Protein AF-K5DN45-F1 (afdb_monomer_lite)

Structure (mmCIF, N/CA/C/O backbone):
data_AF-K5DN45-F1
#
_entry.id   AF-K5DN45-F1
#
loop_
_atom_site.group_PDB
_atom_site.id
_atom_site.type_symbol
_atom_site.label_atom_id
_atom_site.label_alt_id
_atom_site.label_comp_id
_atom_site.label_asym_id
_atom_site.label_entity_id
_atom_site.label_seq_id
_atom_site.pdbx_PDB_ins_code
_atom_site.Cartn_x
_atom_site.Cartn_y
_atom_site.Cartn_z
_atom_site.occupancy
_atom_site.B_iso_or_equiv
_atom_site.auth_seq_id
_atom_site.auth_comp_id
_atom_site.auth_asym_id
_atom_site.auth_atom_id
_atom_site.pdbx_PDB_model_num
ATOM 1 N N . MET A 1 1 ? -12.024 14.429 18.589 1.00 50.56 1 MET A N 1
ATOM 2 C CA . MET A 1 1 ? -12.175 13.089 19.194 1.00 50.56 1 MET A CA 1
ATOM 3 C C . MET A 1 1 ? -10.800 12.445 19.200 1.00 50.56 1 MET A C 1
ATOM 5 O O . MET A 1 1 ? -10.167 12.464 18.155 1.00 50.56 1 MET A O 1
ATOM 9 N N . SER A 1 2 ? -10.296 11.996 20.352 1.00 76.06 2 SER A N 1
ATOM 10 C CA . SER A 1 2 ? -8.995 11.314 20.436 1.00 76.06 2 SER A CA 1
ATOM 11 C C . SER A 1 2 ? -9.234 9.815 20.341 1.00 76.06 2 SER A C 1
ATOM 13 O O . SER A 1 2 ? -10.042 9.292 21.101 1.00 76.06 2 SER A O 1
ATOM 15 N N . ILE A 1 3 ? -8.563 9.143 19.410 1.00 80.25 3 ILE A N 1
ATOM 16 C CA . ILE A 1 3 ? -8.568 7.681 19.323 1.00 80.25 3 ILE A CA 1
ATOM 17 C C . ILE A 1 3 ? -7.427 7.173 20.208 1.00 80.25 3 ILE A C 1
ATOM 19 O O . ILE A 1 3 ? -6.289 7.617 20.047 1.00 80.25 3 ILE A O 1
ATOM 23 N N . ASP A 1 4 ? -7.713 6.264 21.140 1.00 90.19 4 ASP A N 1
ATOM 24 C CA . ASP A 1 4 ? -6.677 5.589 21.923 1.00 90.19 4 ASP A CA 1
ATOM 25 C C . ASP A 1 4 ? -6.132 4.387 21.133 1.00 90.19 4 ASP A C 1
ATOM 27 O O . ASP A 1 4 ? -6.850 3.447 20.785 1.00 90.19 4 ASP A O 1
ATOM 31 N N . LEU A 1 5 ? -4.827 4.394 20.851 1.00 90.62 5 LEU A N 1
ATOM 32 C CA . LEU A 1 5 ? -4.146 3.288 20.170 1.00 90.62 5 LEU A CA 1
ATOM 33 C C . LEU A 1 5 ? -4.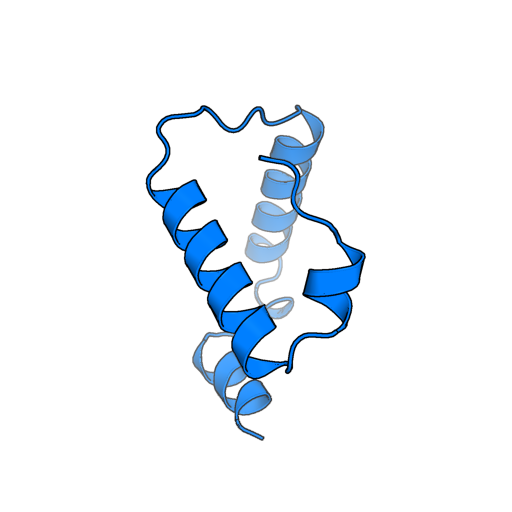179 1.982 20.979 1.00 90.62 5 LEU A C 1
ATOM 35 O O . LEU A 1 5 ? -3.925 0.906 20.439 1.00 90.62 5 LEU A O 1
ATOM 39 N N . SER A 1 6 ? -4.417 2.056 22.284 1.00 92.00 6 SER A N 1
ATOM 40 C CA . SER A 1 6 ? -4.582 0.897 23.162 1.00 92.00 6 SER A CA 1
ATOM 41 C C . SER A 1 6 ? -5.868 0.141 22.828 1.00 92.00 6 SER A C 1
ATOM 43 O O . SER A 1 6 ? -5.839 -1.085 22.730 1.00 92.00 6 SER A O 1
ATOM 45 N N . ASP A 1 7 ? -6.949 0.859 22.519 1.00 91.81 7 ASP A N 1
ATOM 46 C CA . ASP A 1 7 ? -8.218 0.257 22.105 1.00 91.81 7 ASP A CA 1
ATOM 47 C C . ASP A 1 7 ? -8.081 -0.429 20.745 1.00 91.81 7 ASP A C 1
ATOM 49 O O . ASP A 1 7 ? -8.472 -1.587 20.594 1.00 91.81 7 ASP A O 1
ATOM 53 N N . LEU A 1 8 ? -7.406 0.219 19.784 1.00 93.44 8 LEU A N 1
ATOM 54 C CA . LEU A 1 8 ? -7.108 -0.393 18.484 1.00 93.44 8 LEU A CA 1
ATOM 55 C C . LEU A 1 8 ? -6.285 -1.678 18.628 1.00 93.44 8 LEU A C 1
ATOM 57 O O . LEU A 1 8 ? -6.506 -2.648 17.903 1.00 93.44 8 LEU A O 1
ATOM 61 N N . ARG A 1 9 ? -5.338 -1.716 19.575 1.00 94.06 9 ARG A N 1
ATOM 62 C CA . ARG A 1 9 ? -4.496 -2.895 19.831 1.00 94.06 9 ARG A CA 1
ATOM 63 C C . ARG A 1 9 ? -5.282 -4.076 20.400 1.00 94.06 9 ARG A C 1
ATOM 65 O O . ARG A 1 9 ? -4.912 -5.211 20.098 1.00 94.06 9 ARG A O 1
ATOM 72 N N . ASN A 1 10 ? -6.372 -3.832 21.123 1.00 96.00 10 ASN A N 1
ATOM 73 C CA . ASN A 1 10 ? -7.205 -4.876 21.727 1.00 96.00 10 ASN A CA 1
ATOM 74 C C . ASN A 1 10 ? -8.242 -5.482 20.765 1.00 96.00 10 ASN A C 1
ATOM 76 O O . ASN A 1 10 ? -8.848 -6.503 21.082 1.00 96.00 10 ASN A O 1
ATOM 80 N N . LEU A 1 11 ? -8.427 -4.901 19.576 1.00 96.56 11 LEU A N 1
ATOM 81 C CA . LEU A 1 11 ? -9.374 -5.413 18.588 1.00 96.56 11 LEU A CA 1
ATOM 82 C C . LEU A 1 11 ? -8.966 -6.786 18.010 1.00 96.56 11 LEU A C 1
ATOM 84 O O . LEU A 1 11 ? -7.767 -7.056 17.825 1.00 96.56 11 LEU A O 1
ATOM 88 N N . PRO A 1 12 ? -9.947 -7.630 17.629 1.00 97.81 12 PRO A N 1
ATOM 89 C CA . PRO A 1 12 ? -9.706 -8.787 16.773 1.00 97.81 12 PRO A CA 1
ATOM 90 C C . PRO A 1 12 ? -9.021 -8.385 15.460 1.00 97.81 12 PRO A C 1
ATOM 92 O O . PRO A 1 12 ? -9.234 -7.287 14.946 1.00 97.81 12 PRO A O 1
ATOM 95 N N . VAL A 1 13 ? -8.225 -9.289 14.880 1.00 97.19 13 VAL A N 1
ATOM 96 C CA . VAL A 1 13 ? -7.490 -9.027 13.625 1.00 97.19 13 VAL A CA 1
ATOM 97 C C . VAL A 1 13 ? -8.426 -8.598 12.494 1.00 97.19 13 VAL A C 1
ATOM 99 O O . VAL A 1 13 ? -8.111 -7.660 11.772 1.00 97.19 13 VAL A O 1
ATOM 102 N N . SER A 1 14 ? -9.598 -9.225 12.375 1.00 97.38 14 SER A N 1
ATOM 103 C CA . SER A 1 14 ? -10.591 -8.873 11.357 1.00 97.38 14 SER A CA 1
ATOM 104 C C . SER A 1 14 ? -11.085 -7.430 11.477 1.00 97.38 14 SER A C 1
ATOM 106 O O . SER A 1 14 ? -11.231 -6.757 10.466 1.00 97.38 14 SER A O 1
ATOM 108 N N . GLU A 1 15 ? -11.309 -6.931 12.696 1.00 97.44 15 GLU A N 1
ATOM 109 C CA . GLU A 1 15 ? -11.736 -5.541 12.914 1.00 97.44 15 GLU A CA 1
ATOM 110 C C . GLU A 1 15 ? -10.600 -4.558 12.619 1.00 97.44 15 GLU A C 1
ATOM 112 O O . GLU A 1 15 ? -10.817 -3.528 11.987 1.00 97.44 15 GLU A O 1
ATOM 117 N N . LYS A 1 16 ? -9.364 -4.900 13.005 1.00 96.88 16 LYS A N 1
ATOM 118 C CA . LYS A 1 16 ? -8.181 -4.098 12.657 1.00 96.88 16 LYS A CA 1
ATOM 119 C C . LYS A 1 16 ? -8.036 -3.949 11.146 1.00 96.88 16 LYS A C 1
ATOM 121 O O . LYS A 1 16 ? -7.786 -2.845 10.676 1.00 96.88 16 LYS A O 1
ATOM 126 N N . LEU A 1 17 ? -8.209 -5.040 10.398 1.00 97.00 17 LEU A N 1
ATOM 127 C CA . LEU A 1 17 ? -8.124 -5.019 8.938 1.00 97.00 17 LEU A CA 1
ATOM 128 C C . LEU A 1 17 ? -9.206 -4.133 8.319 1.00 97.00 17 LEU A C 1
ATOM 130 O O . LEU A 1 17 ? -8.871 -3.299 7.489 1.00 97.00 17 LEU A O 1
ATOM 134 N N . ARG A 1 18 ? -10.457 -4.210 8.793 1.00 97.00 18 ARG A N 1
ATOM 135 C CA . ARG A 1 18 ? -11.524 -3.309 8.319 1.00 97.00 18 ARG A CA 1
ATOM 136 C C . ARG A 1 18 ? -11.206 -1.836 8.556 1.00 97.00 18 ARG A C 1
ATOM 138 O O . ARG A 1 18 ? -11.504 -1.006 7.709 1.00 97.00 18 ARG A O 1
ATOM 145 N N . ILE A 1 19 ? -10.606 -1.501 9.698 1.00 96.25 19 ILE A N 1
ATOM 146 C CA . ILE A 1 19 ? -10.188 -0.122 9.983 1.00 96.25 19 ILE A CA 1
ATOM 147 C C . ILE A 1 19 ? -9.072 0.306 9.027 1.00 96.25 19 ILE A C 1
ATOM 149 O O . ILE A 1 19 ? -9.115 1.416 8.507 1.00 96.25 19 ILE A O 1
ATOM 153 N N . VAL A 1 20 ? -8.090 -0.563 8.773 1.00 96.38 20 VAL A N 1
ATOM 154 C CA . VAL A 1 20 ? -7.021 -0.288 7.802 1.00 96.38 20 VAL A CA 1
ATOM 155 C C . VAL A 1 20 ? -7.595 -0.065 6.403 1.00 96.38 20 VAL A C 1
ATOM 157 O O . VAL A 1 20 ? -7.209 0.902 5.757 1.00 96.38 20 VAL A O 1
ATOM 160 N N . GLU A 1 21 ? -8.528 -0.907 5.959 1.00 97.62 21 GLU A N 1
ATOM 161 C CA . GLU A 1 21 ? -9.217 -0.768 4.670 1.00 97.62 21 GLU A CA 1
ATOM 162 C C . GLU A 1 21 ? -9.991 0.552 4.589 1.00 97.62 21 GLU A C 1
ATOM 164 O O . GLU A 1 21 ? -9.799 1.312 3.646 1.00 97.62 21 GLU A O 1
ATOM 169 N N . ALA A 1 22 ? -10.779 0.887 5.615 1.00 97.31 22 ALA A N 1
ATOM 170 C CA . ALA A 1 22 ? -11.545 2.131 5.648 1.00 97.31 22 ALA A CA 1
ATOM 171 C C . ALA A 1 22 ? -10.648 3.380 5.606 1.00 97.31 22 ALA A C 1
ATOM 173 O O . ALA A 1 22 ? -10.953 4.336 4.898 1.00 97.31 22 ALA A O 1
ATOM 174 N N . LEU A 1 23 ? -9.528 3.374 6.340 1.00 96.19 23 LEU A N 1
ATOM 175 C CA . LEU A 1 23 ? -8.547 4.463 6.289 1.00 96.19 23 LEU A CA 1
ATOM 176 C C . LEU A 1 23 ? -7.860 4.541 4.923 1.00 96.19 23 LEU A C 1
ATOM 178 O O . LEU A 1 23 ? -7.555 5.630 4.450 1.00 96.19 23 LEU A O 1
ATOM 182 N N . TRP A 1 24 ? -7.602 3.398 4.291 1.00 96.94 24 TRP A N 1
ATOM 183 C CA . TRP A 1 24 ? -6.999 3.353 2.965 1.00 96.94 24 TRP A CA 1
ATOM 184 C C . TRP A 1 24 ? -7.928 3.933 1.893 1.00 96.94 24 TRP A C 1
ATOM 186 O O . TRP A 1 24 ? -7.479 4.720 1.058 1.00 96.94 24 TRP A O 1
ATOM 196 N N . ASP A 1 25 ? -9.218 3.601 1.954 1.00 97.38 25 ASP A N 1
ATOM 197 C CA . ASP A 1 25 ? -10.239 4.166 1.070 1.00 97.38 25 ASP A CA 1
ATOM 198 C C . ASP A 1 25 ? -10.387 5.683 1.277 1.00 97.38 25 ASP A C 1
ATOM 200 O O . ASP A 1 25 ? -10.444 6.432 0.301 1.00 97.38 25 ASP A O 1
ATOM 204 N N . ASP A 1 26 ? -10.374 6.150 2.529 1.00 96.38 26 ASP A N 1
ATOM 205 C CA . ASP A 1 26 ? -10.439 7.579 2.872 1.00 96.38 26 ASP A CA 1
ATOM 206 C C . ASP A 1 26 ? -9.230 8.362 2.331 1.00 96.38 26 ASP A C 1
ATOM 208 O O . ASP A 1 26 ? -9.389 9.405 1.697 1.00 96.38 26 ASP A O 1
ATOM 212 N N . ILE A 1 27 ? -8.015 7.814 2.472 1.00 95.31 27 ILE A N 1
ATOM 213 C CA . ILE A 1 27 ? -6.799 8.389 1.871 1.00 95.31 27 ILE A CA 1
ATOM 214 C C . ILE A 1 27 ? -6.947 8.505 0.349 1.00 95.31 27 ILE A C 1
ATOM 216 O O .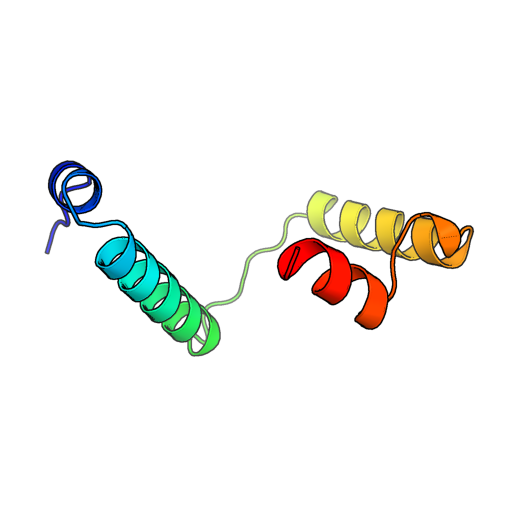 ILE A 1 27 ? -6.558 9.519 -0.227 1.00 95.31 27 ILE A O 1
ATOM 220 N N . GLY A 1 28 ? -7.503 7.483 -0.308 1.00 93.88 28 GLY A N 1
ATOM 221 C CA . GLY A 1 28 ? -7.720 7.484 -1.756 1.00 93.88 28 GLY A CA 1
ATOM 222 C C . GLY A 1 28 ? -8.786 8.478 -2.227 1.00 93.88 28 GLY A C 1
ATOM 223 O O . GLY A 1 28 ? -8.713 8.949 -3.362 1.00 93.88 28 GLY A O 1
ATOM 224 N N . ALA A 1 29 ? -9.759 8.798 -1.372 1.00 96.56 29 ALA A N 1
ATOM 225 C CA . ALA A 1 29 ? -10.806 9.781 -1.640 1.00 96.56 29 ALA A CA 1
ATOM 226 C C . ALA A 1 29 ? -10.385 11.227 -1.320 1.00 96.56 29 ALA A C 1
ATOM 228 O O . ALA A 1 29 ? -11.054 12.168 -1.750 1.00 96.56 29 ALA A O 1
ATOM 229 N N . SER A 1 30 ? -9.298 11.415 -0.569 1.00 96.12 30 SER A N 1
ATOM 230 C CA . SER A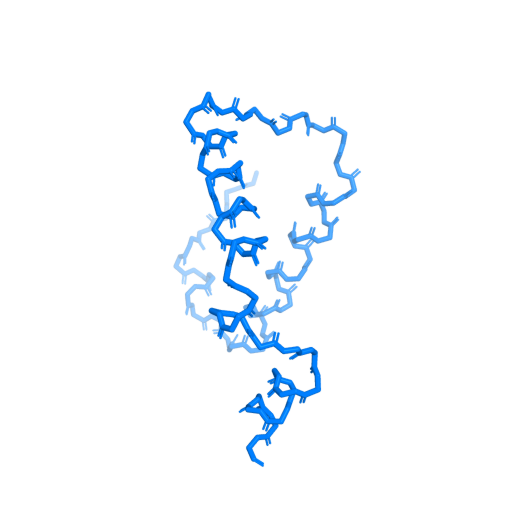 1 30 ? -8.800 12.731 -0.180 1.00 96.12 30 SER A CA 1
ATOM 231 C C . SER A 1 30 ? -8.175 13.493 -1.355 1.00 96.12 30 SER A C 1
ATOM 233 O O . SER A 1 30 ? -7.421 12.942 -2.157 1.00 96.12 30 SER A O 1
ATOM 235 N N . GLU A 1 31 ? -8.435 14.801 -1.421 1.00 95.00 31 GLU A N 1
ATOM 236 C CA . GLU A 1 31 ? -7.735 15.731 -2.322 1.00 95.00 31 GLU A CA 1
ATOM 237 C C . GLU A 1 31 ? -6.434 16.280 -1.704 1.00 95.00 31 GLU A C 1
ATOM 239 O O . GLU A 1 31 ? -5.724 17.073 -2.329 1.00 95.00 31 GLU A O 1
ATOM 244 N N . GLU A 1 32 ? -6.111 15.885 -0.467 1.00 95.88 32 GLU A N 1
ATOM 245 C CA . GLU A 1 32 ? -4.903 16.332 0.216 1.00 95.88 32 GLU A CA 1
ATOM 246 C C . GLU A 1 32 ? -3.648 15.877 -0.553 1.00 95.88 32 GLU A C 1
ATOM 248 O O . GLU A 1 32 ? -3.458 14.684 -0.812 1.00 95.88 32 GLU A O 1
ATOM 253 N N . PRO A 1 33 ? -2.751 16.806 -0.932 1.00 89.88 33 PRO A N 1
ATOM 254 C CA . PRO A 1 33 ? -1.586 16.449 -1.717 1.00 89.88 33 PRO A CA 1
ATOM 255 C C . PRO A 1 33 ? -0.582 15.663 -0.872 1.00 89.88 33 PRO A C 1
ATOM 257 O O . PRO A 1 33 ? -0.047 16.153 0.123 1.00 89.88 33 PRO A O 1
ATOM 260 N N . VAL A 1 34 ? -0.223 14.469 -1.342 1.00 89.50 34 VAL A N 1
ATOM 261 C CA . VAL A 1 34 ? 0.882 13.702 -0.760 1.00 89.50 34 VAL A CA 1
ATOM 262 C C . VAL A 1 34 ? 2.204 14.424 -1.038 1.00 89.50 34 VAL A C 1
ATOM 264 O O . VAL A 1 34 ? 2.694 14.475 -2.172 1.00 89.50 34 VAL A O 1
ATOM 267 N N . VAL A 1 35 ? 2.815 14.978 0.011 1.00 92.19 35 VAL A N 1
ATOM 268 C CA . VAL A 1 35 ? 4.097 15.685 -0.094 1.00 92.19 35 VAL A CA 1
ATOM 269 C C . VAL A 1 35 ? 5.241 14.684 -0.229 1.00 92.19 35 VAL A C 1
ATOM 271 O O . VAL A 1 35 ? 5.763 14.158 0.754 1.00 92.19 35 VAL A O 1
ATOM 274 N N . LEU A 1 36 ? 5.664 14.448 -1.470 1.00 94.25 36 LEU A N 1
ATOM 275 C CA . LEU A 1 36 ? 6.821 13.605 -1.757 1.00 94.25 36 LEU A CA 1
ATOM 276 C C . LEU A 1 36 ? 8.134 14.376 -1.603 1.00 94.25 36 LEU A C 1
ATOM 278 O O . LEU A 1 36 ? 8.364 15.396 -2.264 1.00 94.25 36 LEU A O 1
ATOM 282 N N . GLN A 1 37 ? 9.033 13.825 -0.796 1.00 96.75 37 GLN A N 1
ATOM 283 C CA . GLN A 1 37 ? 10.412 14.278 -0.664 1.00 96.75 37 GLN A CA 1
ATOM 284 C C . GLN A 1 37 ? 11.230 13.885 -1.907 1.00 96.75 37 GLN A C 1
ATOM 286 O O . GLN A 1 37 ? 10.926 12.870 -2.542 1.00 96.75 37 GLN A O 1
ATOM 291 N N . PRO A 1 38 ? 12.282 14.642 -2.278 1.00 97.31 38 PRO A N 1
ATOM 292 C CA . PRO A 1 38 ? 13.102 14.334 -3.454 1.00 97.31 38 PRO A CA 1
ATOM 293 C C . PRO A 1 38 ? 13.609 12.885 -3.482 1.00 97.31 38 PRO A C 1
ATOM 295 O O . 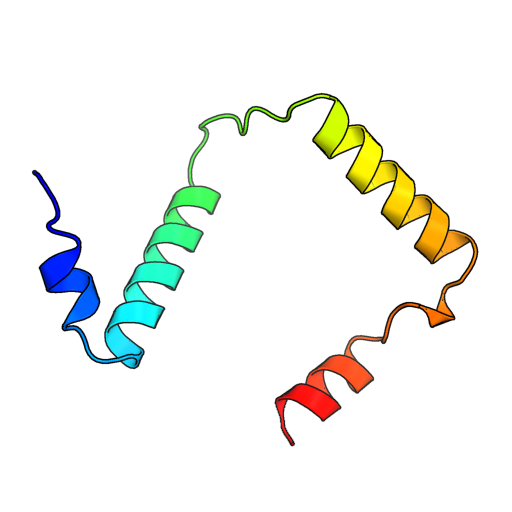PRO A 1 38 ? 13.405 12.185 -4.472 1.00 97.31 38 PRO A O 1
ATOM 298 N N . TRP A 1 39 ? 14.118 12.389 -2.349 1.00 97.12 39 TRP A N 1
ATOM 299 C CA . TRP A 1 39 ? 14.656 11.031 -2.237 1.00 97.12 39 TRP A CA 1
ATOM 300 C C . TRP A 1 39 ? 13.624 9.932 -2.535 1.00 97.12 39 TRP A C 1
ATOM 302 O O . TRP A 1 39 ? 13.986 8.876 -3.044 1.00 97.12 39 TRP A O 1
ATOM 312 N N . GLN A 1 40 ? 12.332 10.165 -2.269 1.00 97.62 40 GLN A N 1
ATOM 313 C CA . GLN A 1 40 ? 11.274 9.191 -2.567 1.00 97.62 40 GLN A CA 1
ATOM 314 C C . GLN A 1 40 ? 11.067 9.056 -4.079 1.00 97.62 40 GLN A C 1
ATOM 316 O O . GLN A 1 40 ? 10.853 7.956 -4.587 1.00 97.62 40 GLN A O 1
ATOM 321 N N . ARG A 1 41 ? 11.169 10.173 -4.812 1.00 96.38 41 ARG A N 1
ATOM 322 C CA . ARG A 1 41 ? 11.094 10.176 -6.280 1.00 96.38 41 ARG A CA 1
ATOM 323 C C . ARG A 1 41 ? 12.321 9.506 -6.891 1.00 96.38 41 ARG A C 1
ATOM 325 O O . ARG A 1 41 ? 12.180 8.735 -7.841 1.00 96.38 41 ARG A O 1
ATOM 332 N N . ASP A 1 42 ? 13.498 9.776 -6.334 1.00 98.00 42 ASP A N 1
ATOM 333 C CA . ASP A 1 42 ? 14.754 9.175 -6.786 1.00 98.00 42 ASP A CA 1
ATOM 334 C C . ASP A 1 42 ? 14.753 7.659 -6.571 1.00 98.00 42 ASP A C 1
ATOM 336 O O . ASP A 1 42 ? 15.090 6.905 -7.483 1.00 98.00 42 ASP A O 1
ATOM 340 N N . GLU A 1 43 ? 14.273 7.200 -5.414 1.00 97.94 43 GLU A N 1
ATOM 341 C CA . GLU A 1 43 ? 14.141 5.777 -5.107 1.00 97.94 43 GLU A CA 1
ATOM 342 C C . GLU A 1 43 ? 13.139 5.076 -6.036 1.00 97.94 43 GLU A C 1
ATOM 344 O O . GLU A 1 43 ? 13.430 4.003 -6.571 1.00 97.94 43 GLU A O 1
ATOM 349 N N . ALA A 1 44 ? 11.980 5.690 -6.300 1.00 96.88 44 ALA A N 1
ATOM 350 C CA . ALA A 1 44 ? 11.008 5.146 -7.248 1.00 96.88 44 ALA A CA 1
ATOM 351 C C . ALA A 1 44 ? 11.607 5.012 -8.660 1.00 96.88 44 ALA A C 1
ATOM 353 O O . ALA A 1 44 ? 11.416 3.995 -9.334 1.00 96.88 44 ALA A O 1
ATOM 354 N N . ARG A 1 45 ? 12.386 6.011 -9.098 1.00 97.94 45 ARG A N 1
ATOM 355 C CA . ARG A 1 45 ? 13.084 5.978 -10.388 1.00 97.94 45 ARG A CA 1
ATOM 356 C C . ARG A 1 45 ? 14.158 4.893 -10.425 1.00 97.94 45 ARG A C 1
ATOM 358 O O . ARG A 1 45 ? 14.227 4.164 -11.413 1.00 97.94 45 ARG A O 1
ATOM 365 N N . ARG A 1 46 ? 14.956 4.753 -9.360 1.00 98.00 46 ARG A N 1
ATOM 366 C CA . ARG A 1 46 ? 15.985 3.711 -9.234 1.00 98.00 46 ARG A CA 1
ATOM 367 C C . ARG A 1 46 ? 15.373 2.318 -9.382 1.00 98.00 46 ARG A C 1
ATOM 369 O O . ARG A 1 46 ? 15.792 1.579 -10.267 1.00 98.00 46 ARG A O 1
ATOM 376 N N . ARG A 1 47 ? 14.324 2.000 -8.611 1.00 96.94 47 ARG A N 1
ATOM 377 C CA . ARG A 1 47 ? 13.637 0.694 -8.682 1.00 96.94 47 ARG A CA 1
ATOM 378 C C . ARG A 1 47 ? 13.018 0.426 -10.050 1.00 96.94 47 ARG A C 1
ATOM 380 O O . ARG A 1 47 ? 13.079 -0.693 -10.546 1.00 96.94 47 ARG A O 1
ATOM 387 N N . SER A 1 48 ? 12.438 1.452 -10.676 1.00 97.31 48 SER A N 1
ATOM 388 C CA . SER A 1 48 ? 11.892 1.328 -12.031 1.00 97.31 48 SER A CA 1
ATOM 389 C C . SER A 1 48 ? 12.979 0.986 -13.054 1.00 97.31 48 SER A C 1
ATOM 391 O O . SER A 1 48 ? 12.762 0.141 -13.919 1.00 97.31 48 SER A O 1
ATOM 393 N N . ASN A 1 49 ? 14.150 1.619 -12.955 1.00 98.19 49 ASN A N 1
ATOM 394 C CA . ASN A 1 49 ? 15.276 1.343 -13.843 1.00 98.19 49 ASN A CA 1
ATOM 395 C C . ASN A 1 49 ? 15.878 -0.044 -13.595 1.00 98.19 49 ASN A C 1
ATOM 397 O O . ASN A 1 49 ? 16.181 -0.738 -14.560 1.00 98.19 49 ASN A O 1
ATOM 401 N N . GLU A 1 50 ? 15.999 -0.461 -12.335 1.00 97.88 50 GLU A N 1
ATOM 402 C CA . GLU A 1 50 ? 16.459 -1.807 -11.973 1.00 97.88 50 GLU A CA 1
ATOM 403 C C . GLU A 1 50 ? 15.545 -2.884 -12.549 1.00 97.88 50 GLU A C 1
ATOM 405 O O . GLU A 1 50 ? 16.033 -3.787 -13.216 1.00 97.88 50 GLU A O 1
ATOM 410 N N . LEU A 1 51 ? 14.225 -2.736 -12.404 1.00 96.75 51 LEU A N 1
ATOM 411 C CA . LEU A 1 51 ? 13.262 -3.681 -12.975 1.00 96.75 51 LEU A CA 1
ATOM 412 C C . LEU A 1 51 ? 13.311 -3.726 -14.509 1.00 96.75 51 LEU A C 1
ATOM 414 O O . LEU A 1 51 ? 13.113 -4.777 -15.109 1.00 96.75 51 LEU A O 1
ATOM 418 N N . LYS A 1 52 ? 13.557 -2.588 -15.166 1.00 96.75 52 LYS A N 1
ATOM 419 C CA . LYS A 1 52 ? 13.716 -2.549 -16.629 1.00 96.75 52 LYS A CA 1
ATOM 420 C C . LYS A 1 52 ? 15.005 -3.227 -17.086 1.00 96.75 52 LYS A C 1
ATOM 422 O O . LYS A 1 52 ? 15.008 -3.838 -18.149 1.00 96.75 52 LYS A O 1
ATOM 427 N N . ALA A 1 53 ? 16.086 -3.068 -16.323 1.00 98.06 53 ALA A N 1
ATOM 428 C CA . ALA A 1 53 ? 17.381 -3.665 -16.625 1.00 98.06 53 ALA A CA 1
ATOM 429 C C . ALA A 1 53 ? 17.388 -5.176 -16.360 1.00 98.06 53 ALA A C 1
ATOM 431 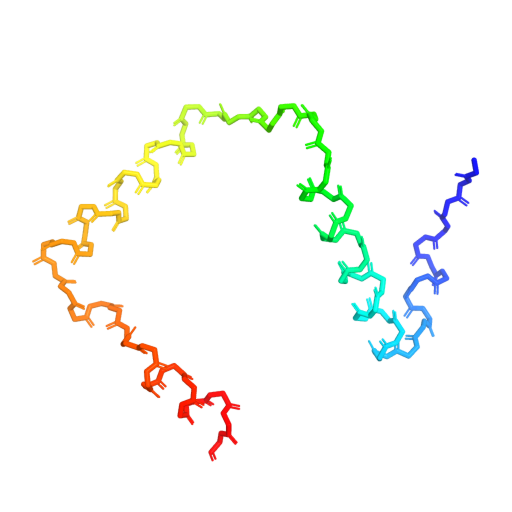O O . ALA A 1 53 ? 17.970 -5.924 -17.140 1.00 98.06 53 ALA A O 1
ATOM 432 N N . ASP A 1 54 ? 16.713 -5.613 -15.298 1.00 97.62 54 ASP A N 1
ATOM 433 C CA . ASP A 1 54 ? 16.554 -7.016 -14.943 1.00 97.62 54 ASP A CA 1
ATOM 434 C C . ASP A 1 54 ? 15.101 -7.314 -14.534 1.00 97.62 54 ASP A C 1
ATOM 436 O O . ASP A 1 54 ? 14.739 -7.201 -13.360 1.00 97.62 54 ASP A O 1
ATOM 440 N N . PRO A 1 55 ? 14.247 -7.734 -15.484 1.00 95.19 55 PRO A N 1
ATOM 441 C CA . PRO A 1 55 ? 12.874 -8.120 -15.178 1.00 95.19 55 PRO A CA 1
ATOM 442 C C . PRO A 1 55 ? 12.749 -9.314 -14.220 1.00 95.19 55 PRO A C 1
ATOM 444 O O . PRO A 1 55 ? 11.684 -9.499 -13.636 1.00 95.19 55 PRO A O 1
ATOM 447 N N . SER A 1 56 ? 13.804 -10.122 -14.043 1.00 95.06 56 SER A N 1
ATOM 448 C CA . SER A 1 56 ? 13.758 -11.336 -13.216 1.00 95.06 56 SER A CA 1
ATOM 449 C C . SER A 1 56 ? 13.742 -11.057 -11.708 1.00 95.06 56 SER A C 1
ATOM 451 O O . SER A 1 56 ? 13.398 -11.943 -10.924 1.00 95.06 56 SER A O 1
ATOM 453 N N . ILE A 1 57 ? 14.033 -9.817 -11.291 1.00 94.56 57 ILE A N 1
ATOM 454 C CA . ILE A 1 57 ? 13.961 -9.395 -9.881 1.00 94.56 57 ILE A CA 1
ATOM 455 C C . ILE A 1 57 ? 12.525 -9.321 -9.349 1.00 94.56 57 ILE A C 1
ATOM 457 O O . ILE A 1 57 ? 12.319 -9.225 -8.137 1.00 94.56 57 ILE A O 1
ATOM 461 N N . ALA A 1 58 ? 11.531 -9.325 -10.238 1.00 94.38 58 ALA A N 1
ATOM 462 C CA . ALA A 1 58 ? 10.123 -9.314 -9.883 1.00 94.38 58 ALA A CA 1
ATOM 463 C C . ALA A 1 58 ? 9.425 -10.582 -10.376 1.00 94.38 58 ALA A C 1
ATOM 465 O O . ALA A 1 58 ? 9.842 -11.237 -11.327 1.00 94.38 58 ALA A O 1
ATOM 466 N N . ILE A 1 59 ? 8.317 -10.905 -9.718 1.00 95.44 59 ILE A N 1
ATOM 467 C CA . ILE A 1 59 ? 7.412 -11.968 -10.140 1.00 95.44 59 ILE A CA 1
ATOM 468 C C . ILE A 1 59 ? 6.193 -11.363 -10.820 1.00 95.44 59 ILE A C 1
ATOM 470 O O . ILE A 1 59 ? 5.765 -10.252 -10.492 1.00 95.44 59 ILE A O 1
ATOM 474 N N . ASP A 1 60 ? 5.622 -12.102 -11.765 1.00 92.62 60 ASP A N 1
ATOM 475 C CA . ASP A 1 60 ? 4.363 -11.703 -12.372 1.00 92.62 60 ASP A CA 1
ATOM 476 C C . ASP A 1 60 ? 3.182 -11.883 -11.400 1.00 92.62 60 ASP A C 1
ATOM 478 O O . ASP A 1 60 ? 3.284 -12.457 -10.310 1.00 92.62 60 ASP A O 1
ATOM 482 N N . ARG A 1 61 ? 2.019 -11.371 -11.812 1.00 92.44 61 ARG A N 1
ATOM 483 C CA . ARG A 1 61 ? 0.779 -11.464 -11.035 1.00 92.44 61 ARG A CA 1
ATOM 484 C C . ARG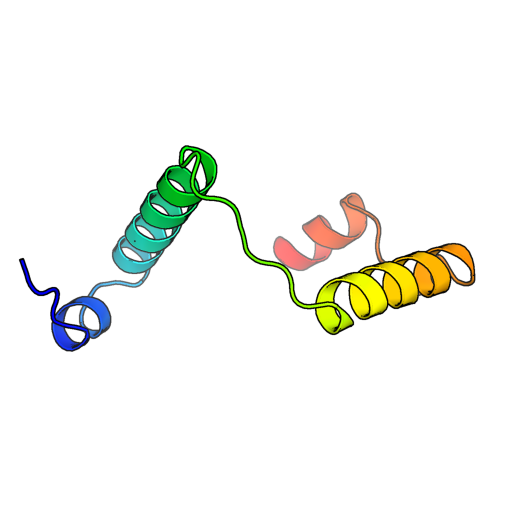 A 1 61 ? 0.383 -12.915 -10.740 1.00 92.44 61 ARG A C 1
ATOM 486 O O . ARG A 1 61 ? -0.185 -13.169 -9.681 1.00 92.44 61 ARG A O 1
ATOM 493 N N . ALA A 1 62 ? 0.617 -13.839 -11.669 1.00 95.94 62 ALA A N 1
ATOM 494 C CA . ALA A 1 62 ? 0.197 -15.226 -11.513 1.00 95.94 62 ALA A CA 1
ATOM 495 C C . ALA A 1 62 ? 1.044 -15.936 -10.448 1.00 95.94 62 ALA A C 1
ATOM 497 O O . ALA A 1 62 ? 0.504 -16.617 -9.579 1.00 95.94 62 ALA A O 1
ATOM 498 N N . GLU A 1 63 ? 2.359 -15.736 -10.476 1.00 95.69 63 GLU A N 1
ATOM 499 C CA . GLU A 1 63 ? 3.293 -16.234 -9.470 1.00 95.69 63 GLU A CA 1
ATOM 500 C C . GLU A 1 63 ? 3.058 -15.582 -8.099 1.00 95.69 63 GLU A C 1
ATOM 502 O O . GLU A 1 63 ? 3.068 -16.285 -7.089 1.00 95.69 63 GLU A O 1
ATOM 507 N N . LEU A 1 64 ? 2.761 -14.276 -8.047 1.00 96.12 64 LEU A N 1
ATOM 508 C CA . LEU A 1 64 ? 2.386 -13.589 -6.804 1.00 96.12 64 LEU A CA 1
ATOM 509 C C . LEU A 1 64 ? 1.213 -14.295 -6.109 1.00 96.12 64 LEU A C 1
ATOM 511 O O . LEU A 1 64 ? 1.325 -14.679 -4.946 1.00 96.12 64 LEU A O 1
ATOM 515 N N . TRP A 1 65 ? 0.100 -14.495 -6.819 1.00 95.06 65 TRP A N 1
ATOM 516 C CA . TRP A 1 65 ? -1.088 -15.119 -6.232 1.00 95.06 65 TRP A CA 1
ATOM 517 C C . TRP A 1 65 ? -0.894 -16.599 -5.919 1.00 95.06 65 TRP A C 1
ATOM 519 O O . TRP A 1 65 ? -1.453 -17.078 -4.937 1.00 95.06 65 TRP A O 1
ATOM 529 N N . ARG A 1 66 ? -0.058 -17.313 -6.683 1.00 96.88 66 ARG A N 1
ATOM 530 C CA . ARG A 1 66 ? 0.319 -18.694 -6.355 1.00 96.88 66 ARG A CA 1
ATOM 531 C C . ARG A 1 66 ? 0.967 -18.779 -4.971 1.00 96.88 66 ARG A C 1
ATOM 533 O O . ARG A 1 66 ? 0.618 -19.660 -4.203 1.00 96.88 66 ARG A O 1
ATOM 540 N N . ARG A 1 67 ? 1.851 -17.833 -4.630 1.00 95.38 67 ARG A N 1
ATOM 541 C CA . ARG A 1 67 ? 2.508 -17.782 -3.310 1.00 95.38 67 ARG A CA 1
ATOM 542 C C . ARG A 1 67 ? 1.573 -17.364 -2.183 1.00 95.38 67 ARG A C 1
ATOM 544 O O . ARG A 1 67 ? 1.711 -17.864 -1.075 1.00 95.38 67 ARG A O 1
ATOM 551 N N . VAL A 1 68 ? 0.659 -16.430 -2.449 1.00 92.81 68 VAL A N 1
ATOM 552 C CA . VAL A 1 68 ? -0.310 -15.959 -1.445 1.00 92.81 68 VAL A CA 1
ATOM 553 C C . VAL A 1 68 ? -1.319 -17.051 -1.092 1.00 92.81 68 VAL A C 1
ATOM 555 O O . VAL A 1 68 ? -1.680 -17.187 0.072 1.00 92.81 68 VAL A O 1
ATOM 558 N N . ASN A 1 69 ? -1.760 -17.828 -2.082 1.00 90.62 69 ASN A N 1
ATOM 559 C CA . ASN A 1 69 ? -2.801 -18.833 -1.888 1.00 90.62 69 ASN A CA 1
ATOM 560 C C . ASN A 1 69 ? -2.300 -20.128 -1.219 1.00 90.62 69 ASN A C 1
ATOM 562 O O . ASN A 1 69 ? -3.134 -20.847 -0.672 1.00 90.62 69 ASN A O 1
ATOM 566 N N . GLY A 1 70 ? -0.982 -20.381 -1.216 1.00 77.81 70 GLY A N 1
ATOM 567 C CA . GLY A 1 70 ? -0.374 -21.610 -0.686 1.00 77.81 70 GLY A CA 1
ATOM 568 C C . GLY A 1 70 ? -0.404 -22.758 -1.682 1.00 77.81 70 GLY A C 1
ATOM 569 O O . GLY A 1 70 ? -1.515 -23.233 -2.003 1.00 77.81 70 GLY A O 1
#

Secondary structure (DSSP, 8-state):
-PPPHHHHHHS-HHHHHHHHHHHHHHHHH--------HHHHHHHHHHHHHHHH-GGGS--HHHHHHHHH-

InterPro domains:
  IPR013406 Conserved hypothetical protein CHP02574, addiction module [PF09720] (10-63)
  IPR013406 Conserved hypothetical protein CHP02574, addiction module [TIGR02574] (9-68)

Organism: NCBI:txid993517

Sequence (70 aa):
MSIDLSDLRNLPVSEKLRIVEALWDDIGASEEPVVLQPWQRDEARRRSNELKADPSIAIDRAELWRRVNG

Radius of gyration: 18.12 Å; chains: 1; bounding box: 30×38×40 Å

Foldseek 3Di:
DDDDVVVLVPDDPVVVVVVVVVVVVVVVVDPDDDDDDPVNVVVVVVVVVVCVVPVPVDDDPVVVVVVVVD

pLDDT: mean 94.21, std 6.72, range [50.56, 98.19]